Protein AF-A0A6L7S5T1-F1 (afdb_monomer)

Sequence (75 aa):
MPINAPVIANSRIYPVPRTCAIAICLDGCEPEYLKVAIAEGLMPNLKRIRETGTDRLAHSVIPSFTNPNNLSIAT

Solvent-accessible surface area (backbone atoms only — not comparable to full-atom values): 5134 Å² total; per-residue (Å²): 131,86,74,88,59,65,45,77,48,90,95,39,82,44,70,60,68,96,56,94,83,86,85,84,85,65,82,90,65,54,70,63,62,58,51,54,39,40,74,74,61,76,32,65,66,60,49,51,46,47,75,78,56,82,75,82,90,82,84,78,50,85,70,86,43,68,67,64,37,55,52,60,72,76,89

pLDDT: mean 96.75, std 5.17, range [58.72, 98.81]

Structure (mmCIF, N/CA/C/O backbone):
data_AF-A0A6L7S5T1-F1
#
_entry.id   AF-A0A6L7S5T1-F1
#
loop_
_atom_site.group_PDB
_atom_site.id
_atom_site.type_symbol
_atom_site.label_atom_id
_atom_site.label_alt_id
_atom_site.label_comp_id
_atom_site.label_asym_id
_atom_site.label_entity_id
_atom_site.label_seq_id
_atom_site.pdbx_PDB_ins_code
_atom_site.Cartn_x
_atom_site.Cartn_y
_atom_site.Cartn_z
_atom_site.occupancy
_atom_site.B_iso_or_equiv
_atom_site.auth_seq_id
_atom_site.auth_comp_id
_atom_site.auth_asym_id
_atom_site.auth_atom_id
_atom_site.pdbx_PDB_model_num
ATOM 1 N N . MET A 1 1 ? 23.453 5.893 -0.336 1.00 58.72 1 MET A N 1
ATOM 2 C CA . MET A 1 1 ? 23.641 7.164 -1.071 1.00 58.72 1 MET A CA 1
ATOM 3 C C . MET A 1 1 ? 22.359 7.969 -0.951 1.00 58.72 1 MET A C 1
ATOM 5 O O . MET A 1 1 ? 21.306 7.359 -1.110 1.00 58.72 1 MET A O 1
ATOM 9 N N . PRO A 1 2 ? 22.408 9.271 -0.634 1.00 79.19 2 PRO A N 1
ATOM 10 C CA . PRO A 1 2 ? 21.212 10.106 -0.668 1.00 79.19 2 PRO A CA 1
ATOM 11 C C . PRO A 1 2 ? 20.733 10.269 -2.121 1.00 79.19 2 PRO A C 1
ATOM 13 O O . PRO A 1 2 ? 21.544 10.420 -3.036 1.00 79.19 2 PRO A O 1
ATOM 16 N N . ILE A 1 3 ? 19.420 10.177 -2.336 1.00 87.12 3 ILE A N 1
ATOM 17 C CA . ILE A 1 3 ? 18.796 10.402 -3.644 1.00 87.12 3 ILE A CA 1
ATOM 18 C C . ILE A 1 3 ? 18.687 11.919 -3.825 1.00 87.12 3 ILE A C 1
ATOM 20 O O . ILE A 1 3 ? 17.910 12.557 -3.125 1.00 87.12 3 ILE A O 1
ATOM 24 N N . ASN A 1 4 ? 19.475 12.494 -4.737 1.00 92.25 4 ASN A N 1
ATOM 25 C CA . ASN A 1 4 ? 19.588 13.952 -4.909 1.00 92.25 4 ASN A CA 1
ATOM 26 C C . ASN A 1 4 ? 18.980 14.472 -6.226 1.00 92.25 4 ASN A C 1
ATOM 28 O O . ASN A 1 4 ? 18.996 15.673 -6.481 1.00 92.25 4 ASN A O 1
ATOM 32 N N . ALA A 1 5 ? 18.439 13.584 -7.059 1.00 94.88 5 ALA A N 1
ATOM 33 C CA . ALA A 1 5 ? 17.737 13.911 -8.297 1.00 94.88 5 ALA A CA 1
ATOM 34 C C . ALA A 1 5 ? 16.531 12.970 -8.476 1.00 94.88 5 ALA A C 1
ATOM 36 O O . ALA A 1 5 ? 16.538 11.881 -7.894 1.00 94.88 5 ALA A O 1
ATOM 37 N N . PRO A 1 6 ? 15.495 13.366 -9.243 1.00 97.00 6 PRO A N 1
ATOM 38 C CA . PRO A 1 6 ? 14.371 12.487 -9.547 1.00 97.00 6 PRO A CA 1
ATOM 39 C C . PRO A 1 6 ? 14.835 11.149 -10.132 1.00 97.00 6 PRO A C 1
ATOM 41 O O . PRO A 1 6 ? 15.763 11.103 -10.940 1.00 97.00 6 PRO A O 1
ATOM 44 N N . VAL A 1 7 ? 14.169 10.069 -9.738 1.00 96.94 7 VAL A N 1
ATOM 45 C CA . VAL A 1 7 ? 14.451 8.714 -10.219 1.00 96.94 7 VAL A CA 1
ATOM 46 C C . VAL A 1 7 ? 13.427 8.353 -11.285 1.00 96.94 7 VAL A C 1
ATOM 48 O O . VAL A 1 7 ? 12.230 8.554 -11.089 1.00 96.94 7 VAL A O 1
ATOM 51 N N . ILE A 1 8 ? 13.886 7.812 -12.411 1.00 98.06 8 ILE A N 1
ATOM 52 C CA . ILE A 1 8 ? 13.007 7.274 -13.451 1.00 98.06 8 ILE A CA 1
ATOM 53 C C . ILE A 1 8 ? 13.040 5.751 -13.354 1.00 98.06 8 ILE A C 1
ATOM 55 O O . ILE A 1 8 ? 14.106 5.152 -13.469 1.00 98.06 8 ILE A O 1
ATOM 59 N N . ALA A 1 9 ? 11.877 5.135 -13.156 1.00 97.50 9 ALA A N 1
ATOM 60 C CA . ALA A 1 9 ? 11.713 3.683 -13.135 1.00 97.50 9 ALA A CA 1
ATOM 61 C C . ALA A 1 9 ? 10.413 3.314 -13.854 1.00 97.50 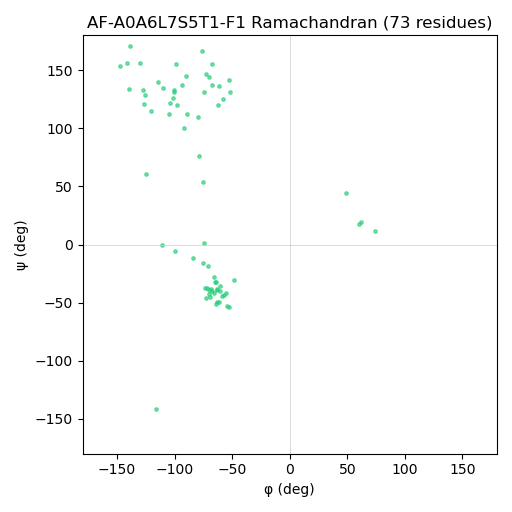9 ALA A C 1
ATOM 63 O O . ALA A 1 9 ? 9.390 3.962 -13.642 1.00 97.50 9 ALA A O 1
ATOM 64 N N . ASN A 1 10 ? 10.460 2.313 -14.738 1.00 98.06 10 ASN A N 1
ATOM 65 C CA . ASN A 1 10 ? 9.300 1.828 -15.503 1.00 98.06 10 ASN A CA 1
ATOM 66 C C . ASN A 1 10 ? 8.498 2.952 -16.184 1.00 98.06 10 ASN A C 1
ATOM 68 O O . ASN A 1 10 ? 7.272 2.999 -16.116 1.00 98.06 10 ASN A O 1
ATOM 72 N N . SER A 1 11 ? 9.211 3.895 -16.810 1.00 98.25 11 SER A N 1
ATOM 73 C CA . SER A 1 11 ? 8.634 5.070 -17.486 1.00 98.25 11 SER A CA 1
ATOM 74 C C . SER A 1 11 ? 7.845 6.022 -16.571 1.00 98.25 11 SER A C 1
ATOM 76 O O . SER A 1 11 ? 7.065 6.842 -17.052 1.00 98.25 11 SER A O 1
ATOM 78 N N . ARG A 1 12 ? 8.063 5.954 -15.252 1.00 98.44 12 ARG A N 1
ATOM 79 C CA . ARG A 1 12 ? 7.482 6.849 -14.242 1.00 98.44 12 ARG A CA 1
ATOM 80 C C . ARG A 1 12 ? 8.585 7.677 -13.588 1.00 98.44 12 ARG A C 1
ATOM 82 O O . ARG A 1 12 ? 9.669 7.167 -13.313 1.00 98.44 12 ARG A O 1
ATOM 89 N N . ILE A 1 13 ? 8.299 8.954 -13.336 1.00 98.19 13 ILE A N 1
ATOM 90 C CA . ILE A 1 13 ? 9.216 9.883 -12.665 1.00 98.19 13 ILE A CA 1
ATOM 91 C C . ILE A 1 13 ? 8.832 9.964 -11.185 1.00 98.19 13 ILE A C 1
ATOM 93 O O . ILE A 1 13 ? 7.725 10.386 -10.851 1.00 98.19 13 ILE A O 1
ATOM 97 N N . TYR A 1 14 ? 9.760 9.602 -10.306 1.00 97.62 14 TYR A N 1
ATOM 98 C CA . TYR A 1 14 ? 9.630 9.705 -8.856 1.00 97.62 14 TYR A CA 1
ATOM 99 C C . TYR A 1 14 ? 10.474 10.892 -8.359 1.00 9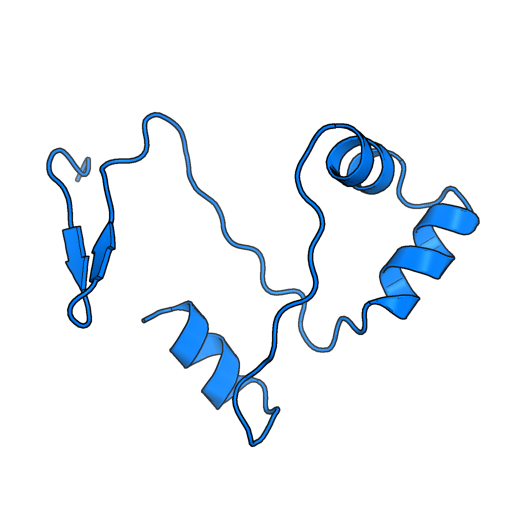7.62 14 TYR A C 1
ATOM 101 O O . TYR A 1 14 ? 11.704 10.851 -8.464 1.00 97.62 14 TY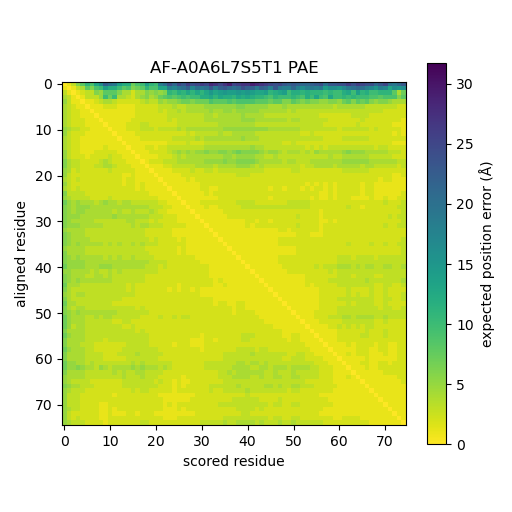R A O 1
ATOM 109 N N . PRO A 1 15 ? 9.863 11.979 -7.850 1.00 97.38 15 PRO A N 1
ATOM 110 C CA . PRO A 1 15 ? 10.608 13.121 -7.326 1.00 97.38 15 PRO A CA 1
ATOM 111 C C . PRO A 1 15 ? 11.367 12.750 -6.047 1.00 97.38 15 PRO A C 1
ATOM 113 O O . PRO A 1 15 ? 10.966 11.849 -5.311 1.00 97.38 15 PRO A O 1
ATOM 116 N N . VAL A 1 16 ? 12.439 13.490 -5.750 1.00 96.62 16 VAL A N 1
ATOM 117 C CA . VAL A 1 16 ? 13.180 13.329 -4.491 1.00 96.62 16 VAL A CA 1
ATOM 118 C C . VAL A 1 16 ? 12.252 13.651 -3.316 1.00 96.62 16 VAL A C 1
ATOM 120 O O . VAL A 1 16 ? 11.746 14.778 -3.238 1.00 96.62 16 VAL A O 1
ATOM 123 N N . PRO A 1 17 ? 12.007 12.707 -2.393 1.00 95.56 17 PRO A N 1
ATOM 124 C CA . PRO A 1 17 ? 11.119 12.966 -1.278 1.00 95.56 17 PRO A CA 1
ATOM 125 C C . PRO A 1 17 ? 11.832 13.872 -0.257 1.00 95.56 17 PRO A C 1
ATOM 127 O O . PRO A 1 17 ? 12.974 13.629 0.124 1.00 95.56 17 PRO A O 1
ATOM 130 N N . ARG A 1 18 ? 11.167 14.950 0.189 1.00 94.12 18 ARG A N 1
ATOM 131 C CA . ARG A 1 18 ? 11.733 15.905 1.175 1.00 94.12 18 ARG A CA 1
ATOM 132 C C . ARG A 1 18 ? 11.844 15.324 2.590 1.00 94.12 18 ARG A C 1
ATOM 134 O O . ARG A 1 18 ? 12.546 15.869 3.431 1.00 94.12 18 ARG A O 1
ATOM 141 N N . THR A 1 19 ? 11.104 14.255 2.851 1.00 94.75 19 THR A N 1
ATOM 142 C CA . THR A 1 19 ? 11.098 13.461 4.083 1.00 94.75 19 THR A CA 1
ATOM 143 C C . THR A 1 19 ? 11.016 11.985 3.697 1.00 94.75 19 THR A C 1
ATOM 145 O O . THR A 1 19 ? 10.790 11.677 2.530 1.00 94.75 19 THR A O 1
ATOM 148 N N . CYS A 1 20 ? 11.190 11.061 4.638 1.00 95.19 20 CYS A N 1
ATOM 149 C CA . CYS A 1 20 ? 11.087 9.630 4.352 1.00 95.19 20 CYS A CA 1
ATOM 150 C C . CYS A 1 20 ? 9.702 9.279 3.769 1.00 95.19 20 CYS A C 1
ATOM 152 O O . CYS A 1 20 ? 8.676 9.589 4.375 1.00 95.19 20 CYS A O 1
ATOM 154 N N . ALA A 1 21 ? 9.677 8.635 2.599 1.00 96.50 21 ALA A N 1
ATOM 155 C CA . ALA A 1 21 ? 8.464 8.120 1.971 1.00 96.50 21 ALA A CA 1
ATOM 156 C C . ALA A 1 21 ? 8.379 6.606 2.203 1.00 96.50 21 ALA A C 1
ATOM 158 O O . ALA A 1 21 ? 9.326 5.882 1.902 1.00 96.50 21 ALA A O 1
ATOM 159 N N . ILE A 1 22 ? 7.255 6.135 2.745 1.00 98.00 22 ILE A N 1
ATOM 160 C CA . ILE A 1 22 ? 7.055 4.735 3.139 1.00 98.00 22 ILE A CA 1
ATOM 161 C C . ILE A 1 22 ? 5.764 4.223 2.502 1.00 98.00 22 ILE A C 1
ATOM 163 O O . ILE A 1 22 ? 4.724 4.873 2.599 1.00 98.00 22 ILE A O 1
ATOM 167 N N . ALA A 1 23 ? 5.831 3.039 1.895 1.00 98.12 23 ALA A N 1
ATOM 168 C CA . ALA A 1 23 ? 4.668 2.250 1.505 1.00 98.12 23 ALA A CA 1
ATOM 169 C C . ALA A 1 23 ? 4.585 1.009 2.404 1.00 98.12 23 ALA A C 1
ATOM 171 O O . ALA A 1 23 ? 5.597 0.352 2.645 1.00 98.12 23 ALA A O 1
ATOM 172 N N . ILE A 1 24 ? 3.389 0.694 2.906 1.00 98.31 24 ILE A N 1
ATOM 173 C CA . ILE A 1 24 ? 3.128 -0.498 3.723 1.00 98.31 24 ILE A CA 1
ATOM 174 C C . ILE A 1 24 ? 2.079 -1.330 2.991 1.00 98.31 24 ILE A C 1
ATOM 176 O O . ILE A 1 24 ? 0.942 -0.889 2.831 1.00 98.31 24 ILE A O 1
ATOM 180 N N . CYS A 1 25 ? 2.460 -2.527 2.548 1.00 98.19 25 CYS A N 1
ATOM 181 C CA . CYS A 1 25 ? 1.517 -3.517 2.043 1.00 98.19 25 CYS A CA 1
ATOM 182 C C . CYS A 1 25 ? 1.039 -4.377 3.219 1.00 98.19 25 CYS A C 1
ATOM 184 O O . CYS A 1 25 ? 1.830 -5.104 3.819 1.00 98.19 25 CYS A O 1
ATOM 186 N N . LEU A 1 26 ? -0.241 -4.260 3.573 1.00 98.00 26 LEU A N 1
ATOM 187 C CA . LEU A 1 26 ? -0.895 -5.156 4.523 1.00 98.00 26 LEU A CA 1
ATOM 188 C C . LEU A 1 26 ? -1.522 -6.300 3.716 1.00 98.00 26 LEU A C 1
ATOM 190 O O . LEU A 1 26 ? -2.565 -6.106 3.092 1.00 98.00 26 LEU A O 1
ATOM 194 N N . ASP A 1 27 ? -0.855 -7.454 3.669 1.00 97.38 27 ASP A N 1
ATOM 195 C CA . ASP A 1 27 ? -1.284 -8.583 2.832 1.00 97.38 27 ASP A CA 1
ATOM 196 C C . ASP A 1 27 ? -2.680 -9.086 3.242 1.00 97.38 27 ASP A C 1
ATOM 198 O O . ASP A 1 27 ? -2.992 -9.179 4.431 1.00 97.38 27 ASP A O 1
ATOM 202 N N . GLY A 1 28 ? -3.538 -9.356 2.257 1.00 96.12 28 GLY A N 1
ATOM 203 C CA . GLY A 1 28 ? -4.925 -9.783 2.478 1.00 96.12 28 GLY A CA 1
ATOM 204 C C . GLY A 1 28 ? -5.805 -8.795 3.260 1.00 96.12 28 GLY A C 1
ATOM 205 O O . GLY A 1 28 ? -6.848 -9.192 3.780 1.00 96.12 28 GLY A O 1
ATOM 206 N N . CYS A 1 29 ? -5.409 -7.522 3.376 1.00 97.75 29 CYS A N 1
ATOM 207 C CA . CYS A 1 29 ? -6.131 -6.522 4.165 1.00 97.75 29 CYS A CA 1
ATOM 208 C C . CYS A 1 29 ? -7.358 -5.976 3.418 1.00 97.75 29 CYS A C 1
ATOM 210 O O . CYS A 1 29 ? -7.352 -4.859 2.895 1.00 97.75 29 CYS A O 1
ATOM 212 N N . GLU A 1 30 ? -8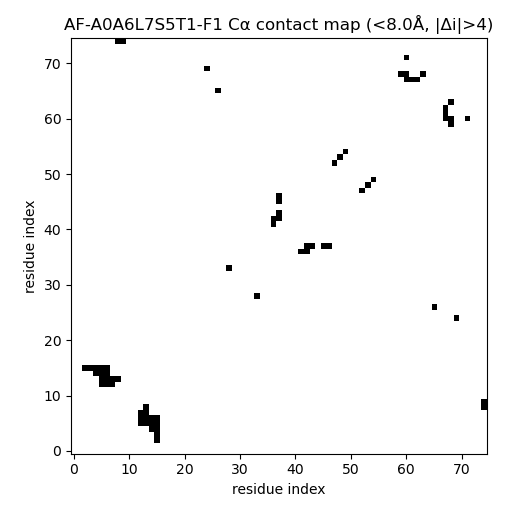.423 -6.776 3.379 1.00 97.69 30 GLU A N 1
ATOM 213 C CA . GLU A 1 30 ? -9.749 -6.330 2.946 1.00 97.69 30 GLU A CA 1
ATOM 214 C C . GLU A 1 30 ? -10.160 -5.060 3.724 1.00 97.69 30 GLU A C 1
ATOM 216 O O . GLU A 1 30 ? -10.074 -5.048 4.959 1.00 97.69 30 GLU A O 1
ATOM 221 N N . PRO A 1 31 ? -10.635 -3.991 3.052 1.00 97.81 31 PRO A N 1
ATOM 222 C CA . PRO A 1 31 ? -11.023 -2.735 3.695 1.00 97.81 31 PRO A CA 1
ATOM 223 C C . PRO A 1 31 ? -11.932 -2.870 4.923 1.00 97.81 31 PRO A C 1
ATOM 225 O O . PRO A 1 31 ? -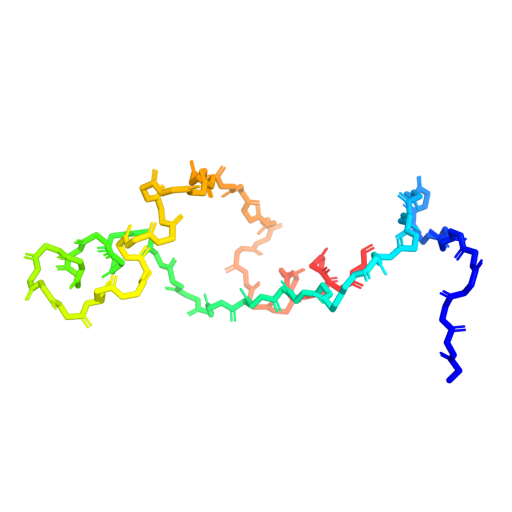11.868 -2.033 5.828 1.00 97.81 31 PRO A O 1
ATOM 228 N N . GLU A 1 32 ? -12.773 -3.904 4.973 1.00 98.12 32 GLU A N 1
ATOM 229 C CA . GLU A 1 32 ? -13.692 -4.137 6.086 1.00 98.12 32 GLU A CA 1
ATOM 230 C C . GLU A 1 32 ? -12.975 -4.444 7.409 1.00 98.12 32 GLU A C 1
ATOM 232 O O . GLU A 1 32 ? -13.426 -3.976 8.456 1.00 98.12 32 GLU A O 1
ATOM 237 N N . TYR A 1 33 ? -11.807 -5.104 7.382 1.00 98.56 33 TYR A N 1
ATOM 238 C CA . TYR A 1 33 ? -11.009 -5.338 8.594 1.00 98.56 33 TYR A CA 1
ATOM 239 C C . TYR A 1 33 ? -10.658 -4.025 9.302 1.00 98.56 33 TYR A C 1
ATOM 241 O O . TYR A 1 33 ? -10.789 -3.906 10.521 1.00 98.56 33 TYR A O 1
ATOM 249 N N . LEU A 1 34 ? -10.259 -3.012 8.528 1.00 98.38 34 LEU A N 1
ATOM 250 C CA . LEU A 1 34 ? -9.896 -1.700 9.062 1.00 98.38 34 LEU A CA 1
ATOM 251 C C . LEU A 1 34 ? -11.124 -0.931 9.552 1.00 98.38 34 LEU A C 1
ATOM 253 O O . LEU A 1 34 ? -11.038 -0.228 10.558 1.00 98.38 34 LEU A O 1
ATOM 257 N N . LYS A 1 35 ? -12.267 -1.044 8.862 1.00 97.81 35 LYS A N 1
ATOM 258 C CA . LYS A 1 35 ? -13.506 -0.373 9.286 1.00 97.81 35 LYS A CA 1
ATOM 259 C C . LYS A 1 35 ? -13.987 -0.892 10.636 1.00 97.81 35 LYS A C 1
ATOM 261 O O . LYS A 1 35 ? -14.223 -0.079 11.527 1.00 97.81 35 LYS A O 1
ATOM 266 N N . VAL A 1 36 ? -14.072 -2.213 10.797 1.00 98.62 36 VAL A N 1
ATOM 267 C CA . VAL A 1 36 ? -14.516 -2.842 12.049 1.00 98.62 36 VAL A CA 1
ATOM 268 C C . VAL A 1 36 ? -13.567 -2.482 13.192 1.00 98.62 36 VAL A C 1
ATOM 270 O O . VAL A 1 36 ? -14.010 -1.976 14.217 1.00 98.62 36 VAL A O 1
ATOM 273 N N . ALA A 1 37 ? -12.253 -2.627 13.002 1.00 98.62 37 ALA A N 1
ATOM 274 C CA . ALA A 1 37 ? -11.284 -2.312 14.053 1.00 98.62 37 ALA A CA 1
ATOM 275 C C . ALA A 1 37 ? -11.275 -0.820 14.455 1.00 98.62 37 ALA A C 1
ATOM 277 O O . ALA A 1 37 ? -11.035 -0.491 15.618 1.00 98.62 37 ALA A O 1
ATOM 278 N N . ILE A 1 38 ? -11.555 0.100 13.522 1.00 98.56 38 ILE A N 1
ATOM 279 C CA . ILE A 1 38 ? -11.744 1.526 13.835 1.00 98.56 38 ILE A CA 1
ATOM 280 C C . ILE A 1 38 ? -13.048 1.757 14.610 1.00 98.56 38 ILE A C 1
ATOM 282 O O . ILE A 1 38 ? -13.041 2.542 15.560 1.00 98.56 38 ILE A O 1
ATOM 286 N N . ALA A 1 39 ? -14.144 1.099 14.220 1.00 98.31 39 ALA A N 1
ATOM 287 C CA . ALA A 1 39 ? -15.443 1.222 14.884 1.00 98.31 39 ALA A CA 1
ATOM 288 C C . ALA A 1 39 ? -15.395 0.726 16.340 1.00 98.31 39 ALA A C 1
ATOM 290 O O . ALA A 1 39 ? -15.928 1.391 17.224 1.00 98.31 39 ALA A O 1
ATOM 291 N N . GLU A 1 40 ? -14.657 -0.357 16.595 1.00 98.62 40 GLU A N 1
ATOM 292 C CA . GLU A 1 40 ? -14.385 -0.901 17.936 1.00 98.62 40 GLU A CA 1
ATOM 293 C C . GLU A 1 40 ? -13.360 -0.070 18.741 1.00 98.62 40 GLU A C 1
ATOM 295 O O . GLU A 1 40 ? -12.985 -0.423 19.856 1.00 98.62 40 GLU A O 1
ATOM 300 N N . GLY A 1 41 ? -12.855 1.040 18.188 1.00 98.31 41 GLY A N 1
ATOM 301 C CA . GLY A 1 41 ? -11.916 1.929 18.880 1.00 98.31 41 GLY A CA 1
ATOM 302 C C . GLY A 1 41 ? -10.485 1.389 19.009 1.00 98.31 41 GLY A C 1
ATOM 303 O O . GLY A 1 41 ? -9.671 1.984 19.713 1.00 98.31 41 GLY A O 1
ATOM 304 N N . LEU A 1 42 ? -10.140 0.307 18.305 1.00 98.81 42 LEU A N 1
ATOM 305 C CA . LEU A 1 42 ? -8.847 -0.382 18.423 1.00 98.81 42 LEU A CA 1
ATOM 306 C C . LEU A 1 42 ? -7.734 0.247 17.568 1.00 98.81 42 LEU A C 1
ATOM 308 O O . LEU A 1 42 ? -6.560 -0.080 17.734 1.00 98.81 42 LEU A O 1
ATOM 312 N N . MET A 1 43 ? -8.075 1.163 16.655 1.00 98.56 43 MET A N 1
ATOM 313 C CA . MET A 1 43 ? -7.117 1.802 15.740 1.00 98.56 43 MET A CA 1
ATOM 314 C C . MET A 1 43 ? -7.141 3.342 15.806 1.00 98.56 43 MET A C 1
ATOM 316 O O . MET A 1 43 ? -7.374 3.999 14.784 1.00 98.56 43 MET A O 1
ATOM 320 N N . PRO A 1 44 ? -6.858 3.964 16.969 1.00 98.25 44 PRO A N 1
ATOM 321 C CA . PRO A 1 44 ? -6.952 5.420 17.133 1.00 98.25 44 PRO A CA 1
ATOM 322 C C . PRO A 1 44 ? -6.018 6.200 16.192 1.00 98.25 44 PRO A C 1
ATOM 324 O O . PRO A 1 44 ? -6.394 7.242 15.657 1.00 98.25 44 PRO A O 1
ATOM 327 N N . ASN A 1 45 ? -4.818 5.673 15.922 1.00 98.62 45 ASN A N 1
ATOM 328 C CA . ASN A 1 45 ? -3.864 6.307 15.009 1.00 98.62 45 ASN A CA 1
ATOM 329 C C . ASN A 1 45 ? -4.328 6.261 13.549 1.00 98.62 45 ASN A C 1
ATOM 331 O O . ASN A 1 45 ? -4.263 7.279 12.861 1.00 98.62 45 ASN A O 1
ATOM 335 N N . LEU A 1 46 ? -4.816 5.106 13.077 1.00 98.44 46 LEU A N 1
ATOM 336 C CA . LEU A 1 46 ? -5.293 4.972 11.699 1.00 98.44 46 LEU A CA 1
ATOM 337 C C . LEU A 1 46 ? -6.571 5.785 11.473 1.00 98.44 46 LEU A C 1
ATOM 339 O O . LEU A 1 46 ? -6.690 6.427 10.432 1.00 98.44 46 LEU A O 1
ATOM 343 N N . LYS A 1 47 ? -7.483 5.818 12.457 1.00 98.62 47 LYS A N 1
ATOM 344 C CA . LYS A 1 47 ? -8.672 6.681 12.426 1.00 98.62 47 LYS A CA 1
ATOM 345 C C . LYS A 1 47 ? -8.284 8.138 12.166 1.00 98.62 47 LYS A C 1
ATOM 347 O O . LYS A 1 47 ? -8.726 8.718 11.177 1.00 98.62 47 LYS A O 1
ATOM 352 N N . ARG A 1 48 ? -7.373 8.687 12.982 1.00 98.62 48 ARG A N 1
ATOM 353 C CA . ARG A 1 48 ? -6.872 10.060 12.816 1.00 98.62 48 ARG A CA 1
ATOM 354 C C . ARG A 1 48 ? -6.225 10.276 11.443 1.00 98.62 48 ARG A C 1
ATOM 356 O O . ARG A 1 48 ? -6.492 11.287 10.807 1.00 98.62 48 ARG A O 1
ATOM 363 N N . ILE A 1 49 ? -5.391 9.340 10.972 1.00 98.38 49 ILE A N 1
ATOM 364 C CA . ILE A 1 49 ? -4.736 9.439 9.653 1.00 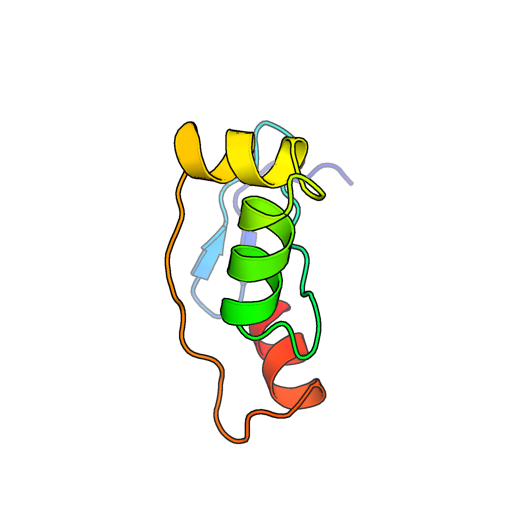98.38 49 ILE A CA 1
ATOM 365 C C . ILE A 1 49 ? -5.765 9.493 8.516 1.00 98.38 49 ILE A C 1
ATOM 367 O O . ILE A 1 49 ? -5.575 10.275 7.588 1.00 98.38 49 ILE A O 1
ATOM 371 N N . ARG A 1 50 ? -6.850 8.709 8.578 1.00 97.62 50 ARG A N 1
ATOM 372 C CA . ARG A 1 50 ? -7.918 8.742 7.563 1.00 97.62 50 ARG A CA 1
ATOM 373 C C . ARG A 1 50 ? -8.695 10.061 7.585 1.00 97.62 50 ARG A C 1
ATOM 375 O O . ARG A 1 50 ? -8.983 10.593 6.520 1.00 97.62 50 ARG A O 1
ATOM 382 N N . GLU A 1 51 ? -8.986 10.600 8.769 1.00 98.06 51 GLU A N 1
ATOM 383 C CA . GLU A 1 51 ? -9.728 11.861 8.940 1.00 98.06 51 GLU A CA 1
ATOM 384 C C . GLU A 1 51 ? -8.921 13.096 8.508 1.00 98.06 51 GLU A C 1
ATOM 386 O O . GLU A 1 51 ? -9.475 14.013 7.905 1.00 98.06 51 GLU A O 1
ATOM 391 N N . THR A 1 52 ? -7.615 13.132 8.797 1.00 98.50 52 THR A N 1
ATOM 392 C CA . THR A 1 52 ? -6.752 14.293 8.491 1.00 98.50 52 THR A CA 1
ATOM 393 C C . THR A 1 52 ? -5.920 14.126 7.219 1.00 98.50 52 THR A C 1
ATOM 395 O O . THR A 1 52 ? -5.167 15.027 6.853 1.00 98.50 52 THR A O 1
ATOM 398 N N . GLY A 1 53 ? -5.967 12.948 6.601 1.00 98.00 53 GLY A N 1
ATOM 399 C CA . GLY A 1 53 ? -5.145 12.567 5.458 1.00 98.00 53 GLY A CA 1
ATOM 400 C C . GLY A 1 53 ? -5.973 12.297 4.207 1.00 98.00 53 GLY A C 1
ATOM 401 O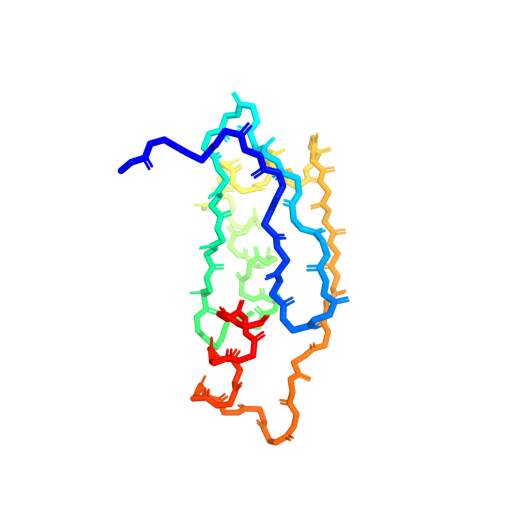 O . GLY A 1 53 ? -6.926 13.004 3.894 1.00 98.00 53 GLY A O 1
ATOM 402 N N . THR A 1 54 ? -5.571 11.286 3.440 1.00 98.31 54 THR A N 1
ATOM 403 C CA . THR A 1 54 ? -6.280 10.850 2.232 1.00 98.31 54 THR A CA 1
ATOM 404 C C . THR A 1 54 ? -6.586 9.366 2.332 1.00 98.31 54 THR A C 1
ATOM 406 O O . THR A 1 54 ? -5.694 8.562 2.577 1.00 98.31 54 THR A O 1
ATOM 409 N N . ASP A 1 55 ? -7.850 9.021 2.112 1.00 97.69 55 ASP A N 1
ATOM 410 C CA . ASP A 1 55 ? -8.371 7.662 2.196 1.00 97.69 55 ASP A CA 1
ATOM 411 C C . ASP A 1 55 ? -9.097 7.300 0.897 1.00 97.69 55 ASP A C 1
ATOM 413 O O . ASP A 1 55 ? -10.008 8.017 0.467 1.00 97.69 55 ASP A O 1
ATOM 417 N N . ARG A 1 56 ? -8.642 6.246 0.218 1.00 98.00 56 ARG A N 1
ATOM 418 C CA . ARG A 1 56 ? -9.100 5.844 -1.119 1.00 98.00 56 ARG A CA 1
ATOM 419 C C . ARG A 1 56 ? -9.036 4.328 -1.261 1.00 98.00 56 ARG A C 1
ATOM 421 O O . ARG A 1 56 ? -8.198 3.677 -0.649 1.00 98.00 56 ARG A O 1
ATOM 428 N N . LEU A 1 57 ? -9.886 3.796 -2.134 1.00 98.00 57 LEU A N 1
ATOM 429 C CA . LEU A 1 57 ? -9.781 2.422 -2.616 1.00 98.00 57 LEU A CA 1
ATOM 430 C C . LEU A 1 57 ? -8.906 2.384 -3.872 1.00 98.00 57 LEU A C 1
ATOM 432 O O . LEU A 1 57 ? -8.941 3.305 -4.689 1.00 98.00 57 LEU A O 1
ATOM 436 N N . ALA A 1 58 ? -8.139 1.309 -4.017 1.00 97.50 58 ALA A N 1
ATOM 437 C CA . ALA A 1 58 ? -7.320 1.022 -5.187 1.00 97.50 58 ALA A CA 1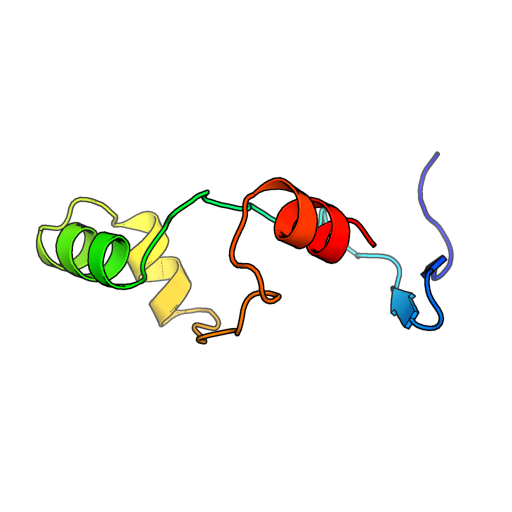
ATOM 438 C C . ALA A 1 58 ? -7.586 -0.414 -5.652 1.00 97.50 58 ALA A C 1
ATOM 440 O O . ALA A 1 58 ? -8.012 -1.257 -4.864 1.00 97.50 58 ALA A O 1
ATOM 441 N N . HIS A 1 59 ? -7.335 -0.693 -6.928 1.00 98.19 59 HIS A N 1
ATOM 442 C CA . HIS A 1 59 ? -7.433 -2.046 -7.468 1.00 98.19 59 HIS A CA 1
ATOM 443 C C . HIS A 1 59 ? -6.076 -2.744 -7.421 1.00 98.19 59 HIS A C 1
ATOM 445 O O . HIS A 1 59 ? -5.052 -2.150 -7.762 1.00 98.19 59 HIS A O 1
ATOM 451 N N . SER A 1 60 ? -6.093 -4.012 -7.022 1.00 97.75 60 SER A N 1
ATOM 452 C CA . SER A 1 60 ? -4.963 -4.922 -7.162 1.00 97.75 60 SER A CA 1
ATOM 453 C C . SER A 1 60 ? -4.829 -5.411 -8.608 1.00 97.75 60 SER A C 1
ATOM 455 O O . SER A 1 60 ? -5.729 -5.261 -9.439 1.00 97.75 60 SER A O 1
ATOM 457 N N . VAL A 1 61 ? -3.684 -6.010 -8.914 1.00 98.25 61 VAL A N 1
ATOM 458 C CA . VAL A 1 61 ? -3.477 -6.773 -10.146 1.00 98.25 61 VAL A CA 1
ATOM 459 C C . VAL A 1 61 ? -4.228 -8.103 -10.055 1.00 98.25 61 VAL A C 1
ATOM 461 O O . VAL A 1 61 ? -4.314 -8.703 -8.982 1.00 98.25 61 VAL A O 1
ATOM 464 N N . ILE A 1 62 ? -4.732 -8.581 -11.198 1.00 97.88 62 ILE A N 1
ATOM 465 C CA . ILE A 1 62 ? -5.304 -9.923 -11.359 1.00 97.88 62 ILE A CA 1
ATOM 466 C C . ILE A 1 62 ? -4.268 -10.843 -12.034 1.00 97.88 62 ILE A C 1
ATOM 468 O O . ILE A 1 62 ? -3.708 -10.453 -13.059 1.00 97.88 62 ILE A O 1
ATOM 472 N N . PRO A 1 63 ? -4.015 -12.059 -11.510 1.00 96.69 63 PRO A N 1
ATOM 473 C CA . PRO A 1 63 ? -4.648 -12.661 -10.335 1.00 96.69 63 PRO A CA 1
ATOM 474 C C . PRO A 1 63 ? -4.232 -11.964 -9.035 1.00 96.69 63 PRO A C 1
ATOM 476 O O . PRO A 1 63 ? -3.081 -11.552 -8.888 1.00 96.69 63 PRO A O 1
ATOM 479 N N . SER A 1 64 ? -5.172 -11.855 -8.090 1.00 96.56 64 SER A N 1
ATOM 480 C CA . SER A 1 64 ? -5.009 -11.152 -6.810 1.00 96.56 64 SER A CA 1
ATOM 481 C C . SER A 1 64 ? -4.163 -11.953 -5.814 1.00 96.56 64 SER A C 1
ATOM 483 O O . SER A 1 64 ? -4.588 -12.256 -4.701 1.00 96.56 64 SER A O 1
ATOM 485 N N . PHE A 1 65 ? -2.970 -12.350 -6.248 1.00 98.12 65 PHE A N 1
ATOM 486 C CA . PHE A 1 65 ? -1.994 -13.092 -5.466 1.00 98.12 65 PHE A CA 1
ATOM 487 C C . PHE A 1 65 ? -0.931 -12.155 -4.901 1.00 98.12 65 PHE A C 1
ATOM 489 O O . PHE A 1 65 ? -0.632 -11.108 -5.487 1.00 98.12 65 PHE A O 1
ATOM 496 N N . THR A 1 66 ? -0.312 -12.584 -3.802 1.00 97.31 66 THR A N 1
ATOM 497 C CA . THR A 1 66 ? 0.746 -11.848 -3.104 1.00 97.31 66 THR A CA 1
ATOM 498 C C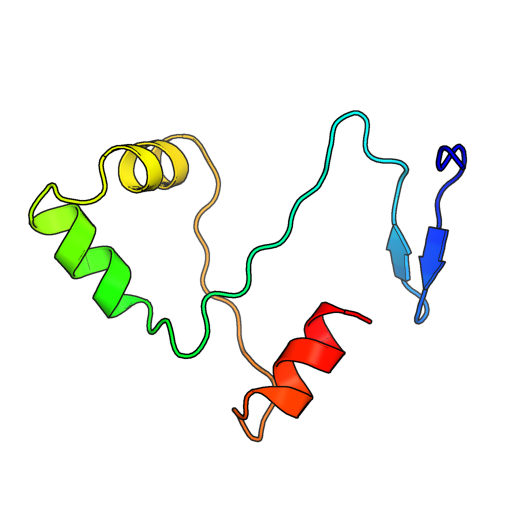 . THR A 1 66 ? 1.898 -11.475 -4.040 1.00 97.31 66 THR A C 1
ATOM 500 O O . THR A 1 66 ? 2.235 -10.302 -4.158 1.00 97.31 66 THR A O 1
ATOM 503 N N . ASN A 1 67 ? 2.475 -12.438 -4.771 1.00 98.06 67 ASN A N 1
ATOM 504 C CA . ASN A 1 67 ? 3.672 -12.183 -5.585 1.00 98.06 67 ASN A CA 1
ATOM 505 C C . ASN A 1 67 ? 3.442 -11.181 -6.736 1.00 98.06 67 ASN A C 1
ATOM 507 O O . ASN A 1 67 ? 4.201 -10.213 -6.813 1.00 98.06 67 ASN A O 1
ATOM 511 N N . PRO A 1 68 ? 2.416 -11.339 -7.604 1.00 97.94 68 PRO A N 1
ATOM 512 C CA . PRO A 1 68 ? 2.115 -10.355 -8.643 1.00 97.94 68 PRO A CA 1
ATOM 513 C C . PRO A 1 68 ? 1.893 -8.946 -8.090 1.00 97.94 68 PRO A C 1
ATOM 515 O O . PRO A 1 68 ? 2.404 -7.982 -8.655 1.00 97.94 68 PRO A O 1
ATOM 518 N N . ASN A 1 69 ? 1.175 -8.819 -6.971 1.00 98.50 69 ASN A N 1
ATOM 519 C CA . ASN A 1 69 ? 0.870 -7.518 -6.381 1.00 98.50 69 ASN A CA 1
ATOM 520 C C . ASN A 1 69 ? 2.087 -6.875 -5.715 1.00 98.50 69 ASN A C 1
ATOM 522 O O . ASN A 1 69 ? 2.369 -5.711 -5.981 1.00 98.50 69 ASN A O 1
ATOM 526 N N . ASN A 1 70 ? 2.854 -7.624 -4.922 1.00 98.06 70 ASN A N 1
ATOM 527 C CA . ASN A 1 70 ? 4.043 -7.089 -4.258 1.00 98.06 70 ASN A CA 1
ATOM 528 C C . ASN A 1 70 ? 5.106 -6.652 -5.263 1.00 98.06 70 ASN A C 1
ATOM 530 O O . ASN A 1 70 ? 5.714 -5.598 -5.081 1.00 98.06 70 ASN A O 1
ATOM 534 N N . LEU A 1 71 ? 5.294 -7.415 -6.346 1.00 98.31 71 LEU A N 1
ATOM 535 C CA . LEU A 1 71 ? 6.210 -7.005 -7.404 1.00 98.31 71 LEU A CA 1
ATOM 536 C C . LEU A 1 71 ? 5.701 -5.744 -8.112 1.00 98.31 71 LEU A C 1
ATOM 538 O O . LEU A 1 71 ? 6.477 -4.821 -8.309 1.00 98.31 71 LEU A O 1
ATOM 542 N N . SER A 1 72 ? 4.397 -5.662 -8.389 1.00 98.12 72 SER A N 1
ATOM 543 C CA . SER A 1 72 ? 3.778 -4.485 -9.018 1.00 98.12 72 SER A CA 1
ATOM 544 C C . SER A 1 72 ? 3.814 -3.227 -8.139 1.00 98.12 72 SER A C 1
ATOM 546 O O . SER A 1 72 ? 3.818 -2.121 -8.661 1.00 98.12 72 SER A O 1
ATOM 548 N N . ILE A 1 73 ? 3.833 -3.364 -6.808 1.00 98.12 73 ILE A N 1
ATOM 549 C CA . ILE A 1 73 ? 4.045 -2.240 -5.878 1.00 98.12 73 ILE A CA 1
ATOM 550 C C . ILE A 1 73 ? 5.515 -1.799 -5.891 1.00 98.12 73 ILE A C 1
ATOM 552 O O . ILE A 1 73 ? 5.804 -0.609 -5.773 1.00 98.12 73 ILE A O 1
ATOM 556 N N . ALA A 1 74 ? 6.441 -2.752 -6.011 1.00 98.06 74 ALA A N 1
ATOM 557 C CA . ALA A 1 74 ? 7.877 -2.493 -5.979 1.00 98.06 74 ALA A CA 1
ATOM 558 C C . ALA A 1 74 ? 8.432 -1.868 -7.275 1.00 98.06 74 ALA A C 1
ATOM 560 O O . ALA A 1 74 ? 9.551 -1.350 -7.256 1.00 98.06 74 ALA A O 1
ATOM 561 N N . THR A 1 75 ? 7.682 -1.920 -8.381 1.00 96.94 75 THR A N 1
ATOM 562 C CA . THR A 1 75 ? 8.112 -1.496 -9.727 1.00 96.94 75 THR A CA 1
ATOM 563 C C . THR A 1 75 ? 7.188 -0.432 -10.310 1.00 96.94 75 THR A C 1
ATOM 565 O O . THR A 1 75 ? 7.693 0.597 -10.821 1.00 96.94 75 THR A O 1
#

Foldseek 3Di:
DQDPAWDADPNDTHGRDPDDDDDDDPPPDDVVVVVVCVVVVNCPPVVVCVVVHPDDDDDADPVPDDPRRVVVVVD

Radius of gyration: 15.77 Å; Cα contacts (8 Å, |Δi|>4): 36; chains: 1; bounding box: 39×29×36 Å

Mean predicted aligned error: 2.97 Å

Secondary structure (DSSP, 8-state):
----SPEEETTEEEPPPSS-------TT--HHHHHHHHHTT--HHHHHHHHHS-----PPPSS--HHHHHHHHH-